Protein 8HNR (pdb70)

Structure (mmCIF, N/CA/C/O backbone):
data_8HNR
#
_entry.id   8HNR
#
_cell.length_a   120.627
_cell.length_b   34.967
_cell.length_c   42.703
_cell.angle_alpha   90.00
_cell.angle_beta   104.74
_cell.angle_gamma   90.00
#
_symmetry.space_group_name_H-M   'C 1 2 1'
#
loop_
_entity.id
_entity.type
_entity.pdbx_description
1 polymer 'Kunitz-type trypsin inhibitor'
2 water water
#
loop_
_atom_site.group_PDB
_atom_site.id
_atom_site.type_symbol
_atom_site.label_atom_id
_atom_site.label_alt_id
_atom_site.label_comp_id
_atom_site.label_asym_id
_atom_site.label_entity_id
_atom_site.label_seq_id
_atom_site.pdbx_PDB_ins_code
_atom_site.Cartn_x
_atom_site.Cartn_y
_atom_site.Cartn_z
_atom_site.occupancy
_atom_site.B_iso_or_equiv
_atom_site.auth_seq_id
_atom_site.auth_comp_id
_atom_site.auth_asym_id
_atom_site.auth_atom_id
_atom_site.pdbx_PDB_model_num
ATOM 1 N N . LYS A 1 1 ? -12.418 6.992 -4.600 1.00 87.23 1 LYS A N 1
ATOM 2 C CA . LYS A 1 1 ? -13.771 7.422 -4.265 1.00 85.36 1 LYS A CA 1
ATOM 3 C C . LYS A 1 1 ? -13.824 7.967 -2.842 1.00 80.59 1 LYS A C 1
ATOM 4 O O . LYS A 1 1 ? -13.100 7.497 -1.964 1.00 77.57 1 LYS A O 1
ATOM 11 N N . GLU A 1 2 ? -14.687 8.956 -2.620 1.00 56.39 2 GLU A N 1
ATOM 12 C CA . GLU A 1 2 ? -14.821 9.586 -1.314 1.00 48.05 2 GLU A CA 1
ATOM 13 C C . GLU A 1 2 ? -15.926 8.918 -0.508 1.00 38.67 2 GLU A C 1
ATOM 14 O O . GLU A 1 2 ? -16.980 8.568 -1.048 1.00 38.79 2 GLU A O 1
ATOM 26 N N . LEU A 1 3 ? -15.672 8.735 0.785 1.00 24.83 3 LEU A N 1
ATOM 27 C CA . LEU A 1 3 ? -16.677 8.255 1.724 1.00 22.28 3 LEU A CA 1
ATOM 28 C C . LEU A 1 3 ? -17.483 9.448 2.224 1.00 21.01 3 LEU A C 1
ATOM 29 O O . LEU A 1 3 ? -16.942 10.325 2.903 1.00 20.32 3 LEU A O 1
ATOM 45 N N . LEU A 1 4 ? -18.773 9.470 1.909 1.00 20.09 4 LEU A N 1
ATOM 46 C CA . LEU A 1 4 ? -19.645 10.570 2.272 1.00 18.91 4 LEU A CA 1
ATOM 47 C C . LEU A 1 4 ? -20.781 10.078 3.157 1.00 18.15 4 LEU A C 1
ATOM 48 O O . LEU A 1 4 ? -21.257 8.948 3.010 1.00 20.33 4 LEU A O 1
ATOM 64 N N . ASP A 1 5 ? -21.226 10.950 4.062 1.00 17.86 5 ASP A N 1
ATOM 65 C CA . ASP A 1 5 ? -22.476 10.734 4.777 1.00 18.31 5 ASP A CA 1
ATOM 66 C C . ASP A 1 5 ? -23.665 11.104 3.883 1.00 19.60 5 ASP A C 1
ATOM 67 O O . ASP A 1 5 ? -23.518 11.525 2.727 1.00 18.68 5 ASP A O 1
ATOM 76 N N . ALA A 1 6 ? -24.869 10.892 4.417 1.00 20.19 6 ALA A N 1
ATOM 77 C CA . ALA A 1 6 ? -26.078 11.052 3.621 1.00 20.63 6 ALA A CA 1
ATOM 78 C C . ALA A 1 6 ? -26.277 12.483 3.174 1.00 20.15 6 ALA A C 1
ATOM 79 O O . ALA A 1 6 ? -26.979 12.724 2.192 1.00 23.16 6 ALA A O 1
ATOM 86 N N . ASP A 1 7 ? -25.654 13.443 3.847 1.00 21.02 7 ASP A N 1
ATOM 87 C CA . ASP A 1 7 ? -25.779 14.824 3.405 1.00 22.24 7 ASP A CA 1
ATOM 88 C C . ASP A 1 7 ? -24.809 15.155 2.279 1.00 21.88 7 ASP A C 1
ATOM 89 O O . ASP A 1 7 ? -25.008 16.151 1.571 1.00 22.82 7 ASP A O 1
ATOM 98 N N . GLY A 1 8 ? -23.769 14.355 2.106 1.00 19.37 8 GLY A N 1
ATOM 99 C CA . GLY A 1 8 ? -22.728 14.653 1.159 1.00 19.37 8 GLY A CA 1
ATOM 100 C C . GLY A 1 8 ? -21.432 15.162 1.754 1.00 18.56 8 GLY A C 1
ATOM 101 O O . GLY A 1 8 ? -20.550 15.565 0.996 1.00 20.90 8 GLY A O 1
ATOM 105 N N . ASP A 1 9 ? -21.280 15.141 3.075 1.00 20.02 9 ASP A N 1
ATOM 106 C CA . ASP A 1 9 ? -20.036 15.546 3.718 1.00 19.50 9 ASP A CA 1
ATOM 107 C C . ASP A 1 9 ? -19.130 14.342 3.926 1.00 19.19 9 ASP A C 1
ATOM 108 O O . ASP A 1 9 ? -19.588 13.245 4.273 1.00 21.48 9 ASP A O 1
ATOM 117 N N . ILE A 1 10 ? -17.833 14.543 3.690 1.00 19.51 10 ILE A N 1
ATOM 118 C CA . ILE A 1 10 ? -16.884 13.452 3.860 1.00 19.55 10 ILE A CA 1
ATOM 119 C C . ILE A 1 10 ? -16.903 12.968 5.309 1.00 20.45 10 ILE A C 1
ATOM 120 O O . ILE A 1 10 ? -17.014 13.764 6.252 1.00 20.46 10 ILE A O 1
ATOM 136 N N . LEU A 1 11 ? -16.800 11.656 5.493 1.00 20.98 11 LEU A N 1
ATOM 137 C CA . LEU A 1 11 ? -16.805 11.089 6.839 1.00 21.42 11 LEU A CA 1
ATOM 138 C C . LEU A 1 11 ? -15.590 11.571 7.625 1.00 22.58 11 LEU A C 1
ATOM 139 O O . LEU A 1 11 ? -14.484 11.644 7.085 1.00 23.26 11 LEU A O 1
ATOM 155 N N . ARG A 1 12 ? -15.805 11.886 8.904 1.00 22.01 12 ARG A N 1
ATOM 156 C CA . ARG A 1 12 ? -14.784 12.432 9.784 1.00 21.16 12 ARG A CA 1
ATOM 157 C C . ARG A 1 12 ? -14.153 11.319 10.619 1.00 21.70 12 ARG A C 1
ATOM 158 O O . ARG A 1 12 ? -14.853 10.450 11.155 1.00 20.66 12 ARG A O 1
ATOM 179 N N . ASN A 1 13 ? -12.826 11.376 10.771 1.00 20.62 13 ASN A N 1
ATOM 180 C CA . ASN A 1 13 ? -12.124 10.516 11.715 1.00 21.43 13 ASN A CA 1
ATOM 181 C C . ASN A 1 13 ? -12.530 10.936 13.119 1.00 19.76 13 ASN A C 1
ATOM 182 O O . ASN A 1 13 ? -12.322 12.087 13.513 1.00 20.98 13 ASN A O 1
ATOM 193 N N . GLY A 1 14 ? -13.168 10.027 13.853 1.00 19.39 14 GLY A N 1
ATOM 194 C CA . GLY A 1 14 ? -13.746 10.364 15.130 1.00 19.61 14 GLY A CA 1
ATOM 195 C C . GLY A 1 14 ? -15.159 10.874 15.067 1.00 20.04 14 GLY A C 1
ATOM 196 O O . GLY A 1 14 ? -15.724 11.230 16.111 1.00 22.05 14 GLY A O 1
ATOM 200 N N . GLY A 1 15 ? -15.761 10.896 13.887 1.00 19.43 15 GLY A N 1
ATOM 201 C CA . GLY A 1 15 ? -17.148 11.278 13.779 1.00 20.43 15 GLY A CA 1
ATOM 202 C C . GLY A 1 15 ? -18.077 10.189 14.278 1.00 19.38 15 GLY A C 1
ATOM 203 O O . GLY A 1 15 ? -17.696 9.032 14.432 1.00 19.84 15 GLY A O 1
ATOM 207 N N . THR A 1 16 ? -19.322 10.577 14.542 1.00 19.05 16 THR A N 1
ATOM 208 C CA . THR A 1 16 ? -20.341 9.669 15.058 1.00 18.66 16 THR A CA 1
ATOM 209 C C . THR A 1 16 ? -21.523 9.667 14.100 1.00 18.35 16 THR A C 1
ATOM 210 O O . THR A 1 16 ? -22.043 10.733 13.720 1.00 18.34 16 THR A O 1
ATOM 221 N N . TYR A 1 17 ? -21.931 8.468 13.696 1.00 17.36 17 TYR A N 1
ATOM 222 C CA . TYR A 1 17 ? -22.943 8.291 12.667 1.00 16.91 17 TYR A CA 1
ATOM 223 C C . TYR A 1 17 ? -23.872 7.148 13.031 1.00 17.20 17 TYR A C 1
ATOM 224 O O . TYR A 1 17 ? -23.463 6.174 13.659 1.00 18.90 17 TYR A O 1
ATOM 242 N N . TYR A 1 18 ? -25.126 7.265 12.608 1.00 16.59 18 TYR A N 1
ATOM 243 C CA . TYR A 1 18 ? -25.990 6.098 12.519 1.00 17.86 18 TYR A CA 1
ATOM 244 C C . TYR A 1 18 ? -25.657 5.344 11.240 1.00 17.11 18 TYR A C 1
ATOM 245 O O . TYR A 1 18 ? -25.467 5.948 10.178 1.00 17.57 18 TYR A O 1
ATOM 263 N N . ILE A 1 19 ? -25.570 4.031 11.347 1.00 15.96 19 ILE A N 1
ATOM 264 C C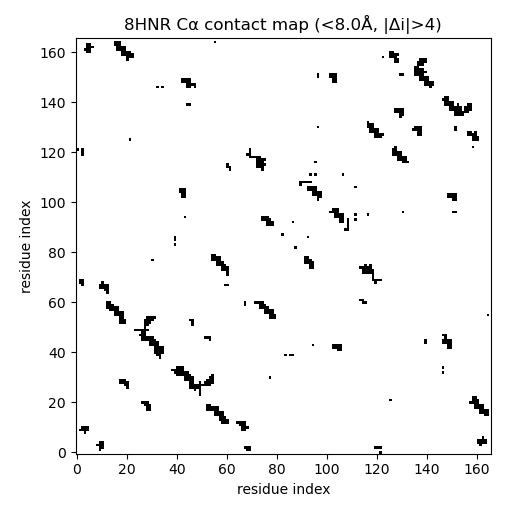A . ILE A 1 19 ? -25.282 3.170 10.206 1.00 15.87 19 ILE A CA 1
ATOM 265 C C . ILE A 1 19 ? -26.619 2.550 9.806 1.00 17.69 19 ILE A C 1
ATOM 266 O O . ILE A 1 19 ? -27.137 1.673 10.496 1.00 16.83 19 ILE A O 1
ATOM 282 N N . VAL A 1 20 ? -27.174 3.033 8.706 1.00 16.73 20 VAL A N 1
ATOM 283 C CA . VAL A 1 20 ? -28.560 2.741 8.324 1.00 18.94 20 VAL A CA 1
ATOM 284 C C . VAL A 1 20 ? -28.554 1.990 6.999 1.00 16.57 20 VAL A C 1
ATOM 285 O O . VAL A 1 20 ? -27.636 2.112 6.176 1.00 17.12 20 VAL A O 1
ATOM 298 N N . PRO A 1 21 ? -29.617 1.204 6.740 1.00 18.52 21 PRO A N 1
ATOM 299 C CA . PRO A 1 21 ? -29.648 0.419 5.498 1.00 17.54 21 PRO A CA 1
ATOM 300 C C . PRO A 1 21 ? -29.919 1.305 4.302 1.00 17.67 21 PRO A C 1
ATOM 301 O O . PRO A 1 21 ? -30.715 2.245 4.376 1.00 20.90 21 PRO A O 1
ATOM 312 N N . ALA A 1 22 ? -29.247 0.992 3.185 1.00 18.12 22 ALA A N 1
ATOM 313 C CA . ALA A 1 22 ? -29.501 1.698 1.933 1.00 19.37 22 ALA A CA 1
ATOM 314 C C . ALA A 1 22 ? -30.777 1.247 1.258 1.00 20.19 22 ALA A C 1
ATOM 315 O O . ALA A 1 22 ? -31.363 2.010 0.468 1.00 22.92 22 ALA A O 1
ATOM 322 N N . PHE A 1 23 ? -31.228 0.039 1.541 1.00 18.22 23 PHE A N 1
ATOM 323 C CA . PHE A 1 23 ? -32.426 -0.516 0.923 1.00 18.38 23 PHE A CA 1
ATOM 324 C C . PHE A 1 23 ? -33.520 -0.688 1.967 1.00 19.68 23 PHE A C 1
ATOM 325 O O . PHE A 1 23 ? -33.268 -0.801 3.170 1.00 20.30 23 PHE A O 1
ATOM 342 N N . ARG A 1 24 ? -34.760 -0.692 1.477 1.00 21.43 24 ARG A N 1
ATOM 343 C CA . ARG A 1 24 ? -35.951 -0.742 2.308 1.00 19.88 24 ARG A CA 1
ATOM 344 C C . ARG A 1 24 ? -36.451 -2.172 2.480 1.00 20.18 24 ARG A C 1
ATOM 345 O O . ARG A 1 24 ? -36.149 -3.068 1.695 1.00 21.56 24 ARG A O 1
ATOM 366 N N . GLY A 1 25 ? -37.214 -2.381 3.552 1.00 21.51 25 GLY A N 1
ATOM 367 C CA . GLY A 1 25 ? -38.035 -3.563 3.678 1.00 21.87 25 GLY A CA 1
ATOM 368 C C . GLY A 1 25 ? -37.481 -4.665 4.546 1.00 23.11 25 GLY A C 1
ATOM 369 O O . GLY A 1 25 ? -38.191 -5.653 4.786 1.00 24.59 25 GLY A O 1
ATOM 373 N N A LYS A 1 26 ? -36.249 -4.526 5.031 0.97 21.39 26 LYS A N 1
ATOM 374 N N B LYS A 1 26 ? -36.237 -4.533 5.013 0.03 23.46 26 LYS A N 1
ATOM 375 C CA A LYS A 1 26 ? -35.575 -5.589 5.762 0.97 21.74 26 LYS A CA 1
ATOM 376 C CA B LYS A 1 26 ? -35.554 -5.587 5.749 0.03 21.55 26 LYS A CA 1
ATOM 377 C C A LYS A 1 26 ? -34.773 -4.996 6.917 0.97 24.67 26 LYS A C 1
ATOM 378 C C B LYS A 1 26 ? -34.751 -4.990 6.908 0.03 23.41 26 LYS A C 1
ATOM 379 O O A LYS A 1 26 ? -33.564 -5.210 7.057 0.97 25.05 26 LYS A O 1
ATOM 380 O O B LYS A 1 26 ? -33.538 -5.148 7.016 0.03 26.22 26 LYS A O 1
ATOM 417 N N A GLY A 1 27 ? -35.443 -4.225 7.758 0.97 23.66 27 GLY A N 1
ATOM 418 N N B GLY A 1 27 ? -35.438 -4.278 7.795 0.03 22.92 27 GLY A N 1
ATOM 419 C CA A GLY A 1 27 ? -34.879 -3.798 9.020 0.97 21.74 27 GLY A CA 1
ATOM 420 C CA B GLY A 1 27 ? -34.857 -3.833 9.042 0.03 24.54 27 GLY A CA 1
ATOM 421 C C A GLY A 1 27 ? -34.338 -2.384 8.980 0.97 20.75 27 GLY A C 1
ATOM 422 C C B GLY A 1 27 ? -34.352 -2.400 8.990 0.03 23.84 27 GLY A C 1
ATOM 423 O O A GLY A 1 27 ? -34.277 -1.725 7.937 0.97 20.43 27 GLY A O 1
ATOM 424 O O B GLY A 1 27 ? -34.329 -1.740 7.949 0.03 24.39 27 GLY A O 1
ATOM 431 N N . GLY A 1 28 ? -33.935 -1.931 10.166 1.00 19.61 28 GLY A N 1
ATOM 432 C CA . GLY A 1 28 ? -33.438 -0.582 10.355 1.00 18.79 28 GLY A CA 1
ATOM 433 C C . GLY A 1 28 ? -31.944 -0.501 10.552 1.00 18.44 28 GLY A C 1
ATOM 434 O O . GLY A 1 28 ? -31.197 -1.312 10.008 1.00 19.68 28 GLY A O 1
ATOM 438 N N . GLY A 1 29 ? -31.486 0.479 11.322 1.00 17.57 29 GLY A N 1
ATOM 439 C CA . GLY A 1 29 ? -30.067 0.678 11.514 1.00 17.97 29 GLY A CA 1
ATOM 440 C C . GLY A 1 29 ? -29.453 -0.287 12.502 1.00 18.46 29 GLY A C 1
ATOM 441 O O . GLY A 1 29 ? -30.122 -1.094 13.142 1.00 20.23 29 GLY A O 1
ATOM 445 N N . LEU A 1 30 ? -28.141 -0.171 12.654 1.00 17.31 30 LEU A N 1
ATOM 446 C CA . LEU A 1 30 ? -27.406 -1.142 13.448 1.00 18.42 30 LEU A CA 1
ATOM 447 C C . LEU A 1 30 ? -27.476 -0.808 14.933 1.00 16.81 30 LEU A C 1
ATOM 448 O O . LEU A 1 30 ? -27.389 0.353 15.333 1.00 18.45 30 LEU A O 1
ATOM 464 N N . THR A 1 31 ? -27.643 -1.845 15.748 1.00 17.65 31 THR A N 1
ATOM 465 C CA . THR A 1 31 ? -27.811 -1.704 17.202 1.00 18.48 31 THR A CA 1
ATOM 466 C C . THR A 1 31 ? -27.275 -2.969 17.871 1.00 18.31 31 THR A C 1
ATOM 467 O O . THR A 1 31 ? -26.494 -3.704 17.266 1.00 17.91 31 THR A O 1
ATOM 478 N N . LEU A 1 32 ? -27.663 -3.200 19.131 1.00 19.71 32 LEU A N 1
ATOM 479 C CA . LEU A 1 32 ? -27.209 -4.340 19.916 1.00 20.09 32 LEU A CA 1
ATOM 480 C C . LEU A 1 32 ? -28.394 -5.175 20.379 1.00 23.61 32 LEU A C 1
ATOM 481 O O . LEU A 1 32 ? -29.460 -4.635 20.684 1.00 25.00 32 LEU A O 1
ATOM 497 N N . ALA A 1 33 ? -28.178 -6.485 20.493 1.00 21.79 33 ALA A N 1
ATOM 498 C CA . ALA A 1 33 ? -29.179 -7.388 21.028 1.00 22.61 33 ALA A CA 1
ATOM 499 C C . ALA A 1 33 ? -28.512 -8.483 21.840 1.00 24.88 33 ALA A C 1
ATOM 500 O O . ALA A 1 33 ? -27.367 -8.853 21.574 1.00 24.03 33 ALA A O 1
ATOM 507 N N . LYS A 1 34 ? -29.247 -9.017 22.816 1.00 26.16 34 LYS A N 1
ATOM 508 C CA . LYS A 1 34 ? -28.797 -10.193 23.550 1.00 29.38 34 LYS A CA 1
ATOM 509 C C . LYS A 1 34 ? -29.303 -11.435 22.826 1.00 30.37 34 LYS A C 1
ATOM 510 O O . LYS A 1 34 ? -30.483 -11.506 22.452 1.00 31.26 34 LYS A O 1
ATOM 529 N N . ILE A 1 35 ? -28.403 -12.397 22.617 1.00 34.23 35 ILE A N 1
ATOM 530 C CA . ILE A 1 35 ? -28.657 -13.575 21.797 1.00 37.49 35 ILE A CA 1
ATOM 531 C C . ILE A 1 35 ? -28.443 -14.826 22.633 1.00 40.68 35 ILE A C 1
ATOM 532 O O . ILE A 1 35 ? -27.566 -14.877 23.503 1.00 39.30 35 ILE A O 1
ATOM 548 N N . GLY A 1 36 ? -29.241 -15.852 22.336 1.00 45.53 36 GLY A N 1
ATOM 549 C CA . GLY A 1 36 ? -29.078 -17.139 22.990 1.00 40.51 36 GLY A CA 1
ATOM 550 C C . GLY A 1 36 ? -29.247 -17.028 24.488 1.00 42.91 36 GLY A C 1
ATOM 551 O O . GLY A 1 36 ? -30.257 -16.523 24.991 1.00 45.61 36 GLY A O 1
ATOM 555 N N . ASP A 1 37 ? -28.244 -17.514 25.218 1.00 45.33 37 ASP A N 1
ATOM 556 C CA . ASP A 1 37 ? -28.240 -17.487 26.669 1.00 44.61 37 ASP A CA 1
ATOM 557 C C . ASP A 1 37 ? -27.542 -16.258 27.235 1.00 47.35 37 ASP A C 1
ATOM 558 O O . ASP A 1 37 ? -27.382 -16.165 28.457 1.00 45.08 37 ASP A O 1
ATOM 567 N N . GLU A 1 38 ? -27.115 -15.324 26.384 1.00 47.54 38 GLU A N 1
ATOM 568 C CA . GLU A 1 38 ? -26.379 -14.163 26.865 1.00 45.48 38 GLU A CA 1
ATOM 569 C C . GLU A 1 38 ? -27.331 -13.195 27.554 1.00 40.12 38 GLU A C 1
ATOM 570 O O . GLU A 1 38 ? -28.386 -12.849 27.013 1.00 40.31 38 GLU A O 1
ATOM 582 N N . SER A 1 39 ? -26.948 -12.752 28.746 1.00 40.01 39 SER A N 1
ATOM 583 C CA . SER A 1 39 ? -27.746 -11.808 29.513 1.00 45.26 39 SER A CA 1
ATOM 584 C C . SER A 1 39 ? -27.460 -10.364 29.141 1.00 43.24 39 SER A C 1
ATOM 585 O O . SER A 1 39 ? -28.253 -9.479 29.486 1.00 43.85 39 SER A O 1
ATOM 593 N N . CYS A 1 40 ? -26.351 -10.108 28.436 1.00 35.64 40 CYS A N 1
ATOM 594 C CA . CYS A 1 40 ? -25.944 -8.784 28.020 1.00 34.48 40 CYS A CA 1
ATOM 595 C C . CYS A 1 40 ? -26.039 -8.656 26.503 1.00 31.40 40 CYS A C 1
ATOM 596 O O . CYS A 1 40 ? -25.707 -9.602 25.781 1.00 33.09 40 CYS A O 1
ATOM 603 N N . PRO A 1 41 ? -26.502 -7.515 25.984 1.00 30.46 41 PRO A N 1
ATOM 604 C CA . PRO A 1 41 ? -26.636 -7.375 24.525 1.00 29.38 41 PRO A CA 1
ATOM 605 C C . PRO A 1 41 ? -25.306 -7.129 23.825 1.00 26.45 41 PRO A C 1
ATOM 606 O O . PRO A 1 41 ? -24.928 -5.983 23.572 1.00 29.14 41 PRO A O 1
ATOM 617 N N . LEU A 1 42 ? -24.597 -8.210 23.497 1.00 25.38 42 LEU A N 1
ATOM 618 C CA . LEU A 1 42 ? -23.243 -8.124 22.969 1.00 25.19 42 LEU A CA 1
ATOM 619 C C . LEU A 1 42 ? -23.153 -8.331 21.463 1.00 23.28 42 LEU A C 1
ATOM 620 O O . LEU A 1 42 ? -22.069 -8.166 20.898 1.00 24.83 42 LEU A O 1
ATOM 636 N N . ASN A 1 43 ? -24.256 -8.687 20.803 1.00 20.23 43 ASN A N 1
ATOM 637 C CA . ASN A 1 43 ? -24.247 -8.898 19.364 1.00 19.14 43 ASN A CA 1
ATOM 638 C C . ASN A 1 43 ? -24.682 -7.644 18.622 1.00 18.85 43 ASN A C 1
ATOM 639 O O . ASN A 1 43 ? -25.705 -7.041 18.961 1.00 20.65 43 ASN A O 1
ATOM 650 N N . VAL A 1 44 ? -23.941 -7.291 17.579 1.00 17.48 44 VAL A N 1
ATOM 651 C CA . VAL A 1 44 ? -24.372 -6.239 16.670 1.00 17.11 44 VAL A CA 1
ATOM 652 C C . VAL A 1 44 ? -25.420 -6.825 15.740 1.00 18.13 44 VAL A C 1
ATOM 653 O O . VAL A 1 44 ? -25.223 -7.897 15.146 1.00 18.23 44 VAL A O 1
ATOM 666 N N . VAL A 1 45 ? -26.557 -6.139 15.635 1.00 16.99 45 VAL A N 1
ATOM 667 C CA . VAL A 1 45 ? -27.677 -6.607 14.833 1.00 16.37 45 VAL A CA 1
ATOM 668 C C . VAL A 1 45 ? -28.270 -5.425 14.083 1.00 17.90 45 VAL A C 1
ATOM 669 O O . VAL A 1 45 ? -28.036 -4.262 14.415 1.00 18.72 45 VAL A O 1
ATOM 682 N N . GLN A 1 46 ? -29.081 -5.738 13.090 1.00 19.35 46 GLN A N 1
ATOM 683 C CA . GLN A 1 46 ? -29.893 -4.723 12.448 1.00 21.16 46 GLN A CA 1
ATOM 684 C C . GLN A 1 46 ? -31.202 -4.648 13.221 1.00 21.58 46 GLN A C 1
ATOM 685 O O . GLN A 1 46 ? -31.790 -5.681 13.567 1.00 23.15 46 GLN A O 1
A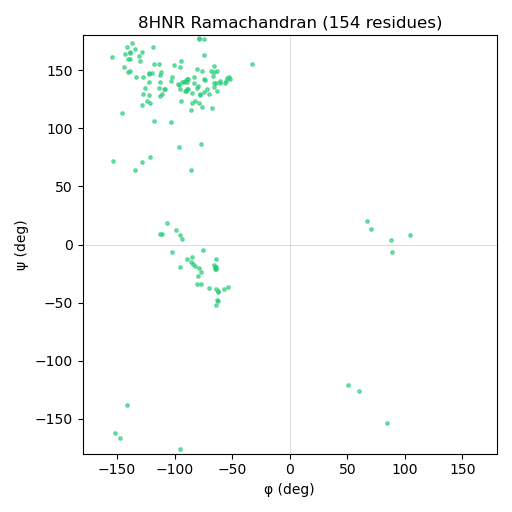TOM 699 N N . ALA A 1 47 ? -31.635 -3.432 13.529 1.00 21.34 47 ALA A N 1
ATOM 700 C CA . ALA A 1 47 ? -32.923 -3.250 14.190 1.00 24.64 47 ALA A CA 1
ATOM 701 C C . ALA A 1 47 ? -34.034 -3.904 13.383 1.00 24.78 47 ALA A C 1
ATOM 702 O O . ALA A 1 47 ? -34.045 -3.833 12.155 1.00 24.23 47 ALA A O 1
ATOM 709 N N . GLU A 1 48 ? -34.986 -4.534 14.087 1.00 29.65 48 GLU A N 1
ATOM 710 C CA . GLU A 1 48 ? -36.092 -5.200 13.407 1.00 33.69 48 GLU A CA 1
ATOM 711 C C . GLU A 1 48 ? -36.968 -4.204 12.652 1.00 30.11 48 GLU A C 1
ATOM 712 O O . GLU A 1 48 ? -37.487 -4.515 11.569 1.00 30.73 48 GLU A O 1
ATOM 724 N N . SER A 1 49 ? -37.187 -3.024 13.229 1.00 28.73 49 SER A N 1
ATOM 725 C CA . SER A 1 49 ? -38.078 -2.040 12.637 1.00 26.83 49 SER A CA 1
ATOM 726 C C . SER A 1 49 ? -37.294 -1.112 11.724 1.00 25.50 49 SER A C 1
ATOM 727 O O . SER A 1 49 ? -36.259 -0.563 12.118 1.00 25.90 49 SER A O 1
ATOM 735 N N . GLU A 1 50 ? -37.819 -0.910 10.522 1.00 27.88 50 GLU A N 1
ATOM 736 C CA . GLU A 1 50 ? -37.216 0.009 9.581 1.00 28.78 50 GLU A CA 1
ATOM 737 C C . GLU A 1 50 ? -37.280 1.446 10.053 1.00 26.50 50 GLU A C 1
ATOM 738 O O . GLU A 1 50 ? -36.565 2.289 9.506 1.00 28.85 50 GLU A O 1
ATOM 750 N N . THR A 1 51 ? -38.148 1.748 11.021 1.00 29.24 51 THR A N 1
ATOM 751 C CA . THR A 1 51 ? -38.294 3.100 11.539 1.00 27.62 51 THR A CA 1
ATOM 752 C C . THR A 1 51 ? -37.158 3.511 12.460 1.00 29.12 51 THR A C 1
ATOM 753 O O . THR A 1 51 ? -37.129 4.668 12.890 1.00 31.93 51 THR A O 1
ATOM 764 N N . LYS A 1 52 ? -36.229 2.616 12.781 1.00 25.04 52 LYS A N 1
ATOM 765 C CA . LYS A 1 52 ? -35.226 2.874 13.807 1.00 25.71 52 LYS A CA 1
ATOM 766 C C . LYS A 1 52 ? -33.860 3.049 13.167 1.00 22.71 52 LYS A C 1
ATOM 767 O O . LYS A 1 52 ? -33.466 2.254 12.313 1.00 23.44 52 LYS A O 1
ATOM 786 N N . ARG A 1 53 ? -33.134 4.087 13.590 1.00 22.76 53 ARG A N 1
ATOM 787 C CA . ARG A 1 53 ? -31.803 4.348 13.059 1.00 23.82 53 ARG A CA 1
ATOM 788 C C . ARG A 1 53 ? -30.728 3.555 13.775 1.00 21.14 53 ARG A C 1
ATOM 789 O O . ARG A 1 53 ? -29.593 3.508 13.290 1.00 22.54 53 ARG A O 1
ATOM 810 N N . GLY A 1 54 ? -31.060 2.923 14.895 1.00 21.04 54 GLY A N 1
ATOM 811 C CA . GLY A 1 54 ? -30.068 2.193 15.655 1.00 20.46 54 GLY A CA 1
ATOM 812 C C . GLY A 1 54 ? -29.297 3.096 16.603 1.00 21.36 54 GLY A C 1
ATOM 813 O O . GLY A 1 54 ? -29.773 4.146 17.041 1.00 22.52 54 GLY A O 1
ATOM 817 N N . LEU A 1 55 ? -28.078 2.671 16.910 1.00 18.93 55 LEU A N 1
ATOM 818 C CA . LEU A 1 55 ? -27.236 3.372 17.872 1.00 17.93 55 LEU A CA 1
ATOM 819 C C . LEU A 1 55 ? -26.182 4.200 17.162 1.00 16.88 55 LEU A C 1
ATOM 820 O O . LEU A 1 55 ? -25.635 3.774 16.138 1.00 18.99 55 LEU A O 1
ATOM 836 N N . PRO A 1 56 ? -25.853 5.364 17.717 1.00 18.38 56 PRO A N 1
ATOM 837 C CA . PRO A 1 56 ? -24.748 6.143 17.159 1.00 20.81 56 PRO A CA 1
ATOM 838 C C . PRO A 1 56 ? -23.465 5.326 17.237 1.00 17.98 56 PRO A C 1
ATOM 839 O O . PRO A 1 56 ? -23.206 4.655 18.237 1.00 18.64 56 PRO A O 1
ATOM 850 N N . ALA A 1 57 ? -22.668 5.390 16.172 1.00 16.78 57 ALA A N 1
ATOM 851 C CA . ALA A 1 57 ? -21.396 4.687 16.079 1.00 18.15 57 ALA A CA 1
ATOM 852 C C . ALA A 1 57 ? -20.277 5.680 15.817 1.00 17.43 57 ALA A C 1
ATOM 853 O O . ALA A 1 57 ? -20.315 6.423 14.834 1.00 18.46 57 ALA A O 1
ATOM 860 N N A MET A 1 58 ? -19.292 5.717 16.718 0.44 18.71 58 MET A N 1
ATOM 861 N N C MET A 1 58 ? -19.270 5.665 16.682 0.56 18.57 58 MET A N 1
ATOM 862 C CA A MET A 1 58 ? -18.086 6.507 16.511 0.44 18.94 58 MET A CA 1
ATOM 863 C CA C MET A 1 58 ? -18.086 6.493 16.525 0.56 20.17 58 MET A CA 1
ATOM 864 C C A MET A 1 58 ? -17.086 5.660 15.736 0.44 17.24 58 MET A C 1
ATOM 865 C C C MET A 1 58 ? -17.025 5.685 15.790 0.56 22.47 58 MET A C 1
ATOM 866 O O A MET A 1 58 ? -16.876 4.485 16.056 0.44 19.30 58 MET A O 1
ATOM 867 O O C MET A 1 58 ? -16.699 4.565 16.193 0.56 20.20 58 MET A O 1
ATOM 894 N N . ILE A 1 59 ? -16.499 6.249 14.703 1.00 17.47 59 ILE A N 1
ATOM 895 C CA . ILE A 1 59 ? -15.621 5.544 13.775 1.00 18.62 59 ILE A CA 1
ATOM 896 C C . ILE A 1 59 ? -14.300 6.288 13.725 1.00 19.57 59 ILE A C 1
ATOM 897 O O . ILE A 1 59 ? -14.287 7.499 13.487 1.00 18.48 59 ILE A O 1
ATOM 913 N N . TRP A 1 60 ? -13.189 5.577 13.958 1.00 18.39 60 TRP A N 1
ATOM 914 C CA . TRP A 1 60 ? -11.905 6.261 14.031 1.00 18.86 60 TRP A CA 1
ATOM 915 C C . TRP A 1 60 ? -10.750 5.340 13.668 1.00 16.78 60 TRP A C 1
ATOM 916 O O . TRP A 1 60 ? -10.870 4.107 13.654 1.00 18.79 60 TRP A O 1
ATOM 937 N N . THR A 1 61 ? -9.628 5.978 13.345 1.00 19.13 61 THR A N 1
ATOM 938 C CA . THR A 1 61 ? -8.370 5.339 12.969 1.00 20.64 61 THR A CA 1
ATOM 939 C C . THR A 1 61 ? -7.238 6.102 13.641 1.00 20.90 61 THR A C 1
ATOM 940 O O . THR A 1 61 ? -7.375 7.296 13.921 1.00 20.75 61 THR A O 1
ATOM 951 N N . PRO A 1 62 ? -6.136 5.430 13.980 1.00 24.26 62 PRO A N 1
ATOM 952 C CA . PRO A 1 62 ? -5.093 6.102 14.785 1.00 23.96 62 PRO A CA 1
ATOM 953 C C . PRO A 1 62 ? -4.454 7.302 14.100 1.00 28.11 62 PRO A C 1
ATOM 954 O O . PRO A 1 62 ? -4.145 8.297 14.778 1.00 29.01 62 PRO A O 1
ATOM 965 N N . PRO A 1 63 ? -4.163 7.251 12.798 1.00 28.84 63 PRO A N 1
ATOM 966 C CA . PRO A 1 63 ? -3.499 8.406 12.168 1.00 29.22 63 PRO A CA 1
ATOM 967 C C . PRO A 1 63 ? -4.247 9.707 12.447 1.00 29.76 63 PRO A C 1
ATOM 968 O O . PRO A 1 63 ? -5.481 9.743 12.490 1.00 29.09 63 PRO A O 1
ATOM 979 N N . ARG A 1 64 ? -3.494 10.785 12.645 1.00 32.23 64 ARG A N 1
ATOM 980 C CA . ARG A 1 64 ? -4.089 12.088 12.950 1.00 33.71 64 ARG A CA 1
ATOM 981 C C . ARG A 1 64 ? -4.454 12.803 11.650 1.00 37.61 64 ARG A C 1
ATOM 982 O O . ARG A 1 64 ? -3.900 13.831 11.273 1.00 36.59 64 ARG A O 1
ATOM 1003 N N . ILE A 1 65 ? -5.384 12.179 10.949 1.00 29.19 65 ILE A N 1
ATOM 1004 C CA . ILE A 1 65 ? -5.999 12.720 9.745 1.00 29.73 65 ILE A CA 1
ATOM 1005 C C . ILE A 1 65 ? -7.459 13.017 10.058 1.00 27.26 65 ILE A C 1
ATOM 1006 O O . ILE A 1 65 ? -8.104 12.312 10.840 1.00 28.92 65 ILE A O 1
ATOM 1022 N N . ALA A 1 66 ? -7.981 14.078 9.440 1.00 27.24 66 ALA A N 1
ATOM 1023 C CA . ALA A 1 66 ? -9.295 14.594 9.811 1.00 27.16 66 ALA A CA 1
ATOM 1024 C C . ALA A 1 66 ? -10.447 13.805 9.202 1.00 27.47 66 ALA A C 1
ATOM 1025 O O . ALA A 1 66 ? -11.546 13.801 9.769 1.00 24.20 66 ALA A O 1
ATOM 1032 N N . ILE A 1 67 ? -10.229 13.163 8.055 1.00 25.41 67 ILE A N 1
ATOM 1033 C CA . ILE A 1 67 ? -11.283 12.467 7.335 1.00 27.23 67 ILE A CA 1
ATOM 1034 C C . ILE A 1 67 ? -10.930 10.990 7.247 1.00 30.43 67 ILE A C 1
ATOM 1035 O O . ILE A 1 67 ? -9.820 10.576 7.576 1.00 32.36 67 ILE A O 1
ATOM 1051 N N . LEU A 1 68 ? -11.899 10.199 6.798 1.00 23.62 68 LEU A N 1
ATOM 1052 C CA . LEU A 1 68 ? -11.727 8.775 6.582 1.00 23.50 68 LEU A CA 1
ATOM 1053 C C . LEU A 1 68 ? -11.791 8.440 5.098 1.00 25.33 68 LEU A C 1
ATOM 1054 O O . LEU A 1 68 ? -12.511 9.083 4.329 1.00 24.96 68 LEU A O 1
ATOM 1070 N N . THR A 1 69 ? -11.058 7.406 4.705 1.00 25.02 69 THR A N 1
ATOM 1071 C CA . THR A 1 69 ? -11.053 6.890 3.345 1.00 25.15 69 THR A CA 1
ATOM 1072 C C . THR A 1 69 ? -11.149 5.377 3.387 1.00 25.30 69 THR A C 1
ATOM 1073 O O . THR A 1 69 ? -10.980 4.760 4.444 1.00 22.92 69 THR A O 1
ATOM 1084 N N . PRO A 1 70 ? -11.400 4.738 2.237 1.00 26.10 70 PRO A N 1
ATOM 1085 C CA . PRO A 1 70 ? -11.471 3.271 2.208 1.00 26.37 70 PRO A CA 1
ATOM 1086 C C . PRO A 1 70 ? -10.170 2.574 2.553 1.00 27.13 70 PRO A C 1
ATOM 1087 O O . PRO A 1 70 ? -10.197 1.360 2.790 1.00 31.96 70 PRO A O 1
ATOM 1098 N N . ALA A 1 71 ? -9.043 3.295 2.606 1.00 27.00 71 ALA A N 1
ATOM 1099 C CA . ALA A 1 71 ? -7.756 2.671 2.885 1.00 28.46 71 ALA A CA 1
ATOM 1100 C C . ALA A 1 71 ? -7.491 2.483 4.373 1.00 28.62 71 ALA A C 1
ATOM 1101 O O . ALA A 1 71 ? -6.588 1.712 4.736 1.00 29.84 71 ALA A O 1
ATOM 1108 N N . PHE A 1 72 ? -8.230 3.171 5.235 1.00 24.76 72 PHE A N 1
ATOM 1109 C CA . PHE A 1 72 ? -7.922 3.183 6.657 1.00 24.22 72 PHE A CA 1
ATOM 1110 C C . PHE A 1 72 ? -8.619 2.042 7.385 1.00 21.93 72 PHE A C 1
ATOM 1111 O O . PHE A 1 72 ? -9.790 1.744 7.126 1.00 20.80 72 PHE A O 1
ATOM 1128 N N . TYR A 1 73 ? -7.891 1.435 8.323 1.00 21.52 73 TYR A N 1
ATOM 1129 C CA . TYR A 1 73 ? -8.449 0.466 9.246 1.00 19.59 73 TYR A CA 1
ATOM 1130 C C . TYR A 1 73 ? -9.158 1.191 10.371 1.00 19.43 73 TYR A C 1
ATOM 1131 O O . TYR A 1 73 ? -8.630 2.170 10.915 1.00 20.70 73 TYR A O 1
ATOM 1149 N N . LEU A 1 74 ? -10.353 0.725 10.708 1.00 18.48 74 LEU A N 1
ATOM 1150 C CA . LEU A 1 74 ? -11.246 1.453 11.584 1.00 17.48 74 LEU A CA 1
ATOM 1151 C C . LEU A 1 74 ? -11.614 0.642 12.812 1.00 17.24 74 LEU A C 1
ATOM 1152 O O . LEU A 1 74 ? -11.864 -0.569 12.728 1.00 17.61 74 LEU A O 1
ATOM 1168 N N . ASN A 1 75 ? -11.668 1.342 13.942 1.00 17.11 75 ASN A N 1
ATOM 1169 C CA . ASN A 1 75 ? -12.457 0.922 15.086 1.00 16.83 75 ASN A CA 1
ATOM 1170 C C . ASN A 1 75 ? -13.848 1.543 14.976 1.00 17.79 75 ASN A C 1
ATOM 1171 O O . ASN A 1 75 ? -14.006 2.696 14.553 1.00 17.50 75 ASN A O 1
ATOM 1182 N N . ILE A 1 76 ? -14.857 0.757 15.342 1.00 17.28 76 ILE A N 1
ATOM 1183 C CA . ILE A 1 76 ? -16.247 1.190 15.347 1.00 16.73 76 ILE A CA 1
ATOM 1184 C C . ILE A 1 76 ? -16.779 0.959 16.752 1.00 17.78 76 ILE A C 1
ATOM 1185 O O . ILE A 1 76 ? -16.676 -0.151 17.282 1.00 17.95 76 ILE A O 1
ATOM 1201 N N . GLU A 1 77 ? -17.284 2.028 17.382 1.00 17.97 77 GLU A N 1
ATOM 1202 C CA . GLU A 1 77 ? -17.672 2.001 18.790 1.00 17.23 77 GLU A CA 1
ATOM 1203 C C . GLU A 1 77 ? -19.087 2.534 18.930 1.00 19.92 77 GLU A C 1
ATOM 1204 O O . GLU A 1 77 ? -19.346 3.691 18.591 1.00 19.70 77 GLU A O 1
ATOM 1216 N N . PHE A 1 78 ? -19.996 1.716 19.456 1.00 17.90 78 PHE A N 1
ATOM 1217 C CA . PHE A 1 78 ? -21.349 2.209 19.690 1.00 18.43 78 PHE A CA 1
ATOM 1218 C C . PHE A 1 78 ? -21.374 3.132 20.906 1.00 19.39 78 PHE A C 1
ATOM 1219 O O . PHE A 1 78 ? -20.678 2.892 21.911 1.00 19.54 78 PHE A O 1
ATOM 1236 N N . GLN A 1 79 ? -22.186 4.183 20.824 1.00 21.19 79 GLN A N 1
ATOM 1237 C CA . GLN A 1 79 ? -22.288 5.194 21.877 1.00 21.89 79 GLN A CA 1
ATOM 1238 C C . GLN A 1 79 ? -23.754 5.382 22.242 1.00 26.66 79 GLN A C 1
ATOM 1239 O O . GLN A 1 79 ? -24.361 6.418 21.943 1.00 27.12 79 GLN A O 1
ATOM 1253 N N . PRO A 1 80 ? -24.352 4.392 22.904 1.00 25.57 80 PRO A N 1
ATOM 1254 C CA . PRO A 1 80 ? -25.737 4.548 23.360 1.00 28.69 80 PRO A CA 1
ATOM 1255 C C . PRO A 1 80 ? -25.857 5.614 24.431 1.00 33.33 80 PRO A C 1
ATOM 1256 O O . PRO A 1 80 ? -24.971 5.801 25.266 1.00 31.87 80 PRO A O 1
ATOM 1267 N N . ARG A 1 81 ? -26.984 6.321 24.400 1.00 35.82 81 ARG A N 1
ATOM 1268 C CA . ARG A 1 81 ? -27.280 7.257 25.475 1.00 39.75 81 ARG A CA 1
ATOM 1269 C C . ARG A 1 81 ? -27.411 6.528 26.807 1.00 45.89 81 ARG A C 1
ATOM 1270 O O . ARG A 1 81 ? -26.815 6.933 27.811 1.00 45.25 81 ARG A O 1
ATOM 1291 N N . ASP A 1 82 ? -28.189 5.442 26.837 1.00 50.93 82 ASP A N 1
ATOM 1292 C CA . ASP A 1 82 ? -28.499 4.711 28.066 1.00 47.06 82 ASP A CA 1
ATOM 1293 C C . ASP A 1 82 ? -28.037 3.267 27.919 1.00 58.04 82 ASP A C 1
ATOM 1294 O O . ASP A 1 82 ? -28.858 2.355 27.733 1.00 56.69 82 ASP A O 1
ATOM 1303 N N . PRO A 1 83 ? -26.734 3.015 28.009 1.00 53.29 83 PRO A N 1
ATOM 1304 C CA . PRO A 1 83 ? -26.255 1.643 27.883 1.00 55.02 83 PRO A CA 1
ATOM 1305 C C . PRO A 1 83 ? -26.797 0.788 29.007 1.00 55.51 83 PRO A C 1
ATOM 1306 O O . PRO A 1 83 ? -27.033 1.277 30.129 1.00 50.49 83 PRO A O 1
ATOM 1317 N N . PRO A 1 84 ? -27.016 -0.499 28.757 1.00 57.62 84 PRO A N 1
ATOM 1318 C CA . PRO A 1 84 ? -27.444 -1.384 29.844 1.00 61.07 84 PRO A CA 1
ATOM 1319 C C . PRO A 1 84 ? -26.343 -1.514 30.882 1.00 57.31 84 PRO A C 1
ATOM 1320 O O . PRO A 1 84 ? -25.153 -1.366 30.584 1.00 53.58 84 PRO A O 1
ATOM 1331 N N . ALA A 1 85 ? -26.760 -1.800 32.118 1.00 53.69 85 ALA A N 1
ATOM 1332 C CA . ALA A 1 85 ? -25.818 -1.838 33.232 1.00 52.40 85 ALA A CA 1
ATOM 1333 C C . ALA A 1 85 ? -24.646 -2.769 32.948 1.00 60.11 85 ALA A C 1
ATOM 1334 O O . ALA A 1 85 ? -23.509 -2.482 33.339 1.00 52.16 85 ALA A O 1
ATOM 1341 N N . CYS A 1 86 ? -24.898 -3.889 32.263 1.00 48.90 86 CYS A N 1
ATOM 1342 C CA . CYS A 1 86 ? -23.820 -4.836 31.999 1.00 52.82 86 CYS A CA 1
ATOM 1343 C C . CYS A 1 86 ? -22.736 -4.238 31.113 1.00 46.74 86 CYS A C 1
ATOM 1344 O O . CYS A 1 86 ? -21.615 -4.758 31.092 1.00 55.02 86 CYS A O 1
ATOM 1351 N N . LEU A 1 87 ? -23.046 -3.160 30.385 1.00 42.31 87 LEU A N 1
ATOM 1352 C CA . LEU A 1 87 ? -22.090 -2.501 29.506 1.00 50.30 87 LEU A CA 1
ATOM 1353 C C . LEU A 1 87 ? -21.671 -1.119 29.998 1.00 68.80 87 LEU A C 1
ATOM 1354 O O . LEU A 1 87 ? -21.012 -0.384 29.254 1.00 54.53 87 LEU A O 1
ATOM 1370 N N . GLN A 1 88 ? -22.039 -0.736 31.223 1.00 67.05 88 GLN A N 1
ATOM 1371 C CA . GLN A 1 88 ? -21.779 0.630 31.665 1.00 64.43 88 GLN A CA 1
ATOM 1372 C C . GLN A 1 88 ? -20.334 0.858 32.091 1.00 72.81 88 GLN A C 1
ATOM 1373 O O . GLN A 1 88 ? -19.887 2.010 32.111 1.00 76.57 88 GLN A O 1
ATOM 1387 N N . LYS A 1 89 ? -19.590 -0.200 32.415 1.00 70.05 89 LYS A N 1
ATOM 1388 C CA . LYS A 1 89 ? -18.202 -0.073 32.837 1.00 71.03 89 LYS A CA 1
ATOM 1389 C C . LYS A 1 89 ? -17.209 -0.346 31.714 1.00 78.47 89 LYS A C 1
ATOM 1390 O O . LYS A 1 89 ? -16.010 -0.483 31.982 1.00 68.10 89 LYS A O 1
ATOM 1409 N N . TYR A 1 90 ? -17.673 -0.416 30.462 1.00 60.47 90 TYR A N 1
ATOM 1410 C CA . TYR A 1 90 ? -16.782 -0.743 29.355 1.00 69.24 90 TYR A CA 1
ATOM 1411 C C . TYR A 1 90 ? -15.919 0.437 28.931 1.00 64.27 90 TYR A C 1
ATOM 1412 O O . TYR A 1 90 ? -14.776 0.242 28.495 1.00 51.21 90 TYR A O 1
ATOM 1430 N N . GLY A 1 91 ? -16.440 1.650 29.026 1.00 42.19 91 GLY A N 1
ATOM 1431 C CA . GLY A 1 91 ? -15.734 2.807 28.476 1.00 44.96 91 GLY A CA 1
ATOM 1432 C C . GLY A 1 91 ? -15.863 2.931 26.966 1.00 45.86 91 GLY A C 1
ATOM 1433 O O . GLY A 1 91 ? -16.159 4.014 26.454 1.00 39.65 91 GLY A O 1
ATOM 1437 N N A ARG A 1 92 ? -15.636 1.841 26.230 0.97 37.18 92 ARG A N 1
ATOM 1438 N N B ARG A 1 92 ? -15.663 1.828 26.250 0.03 38.16 92 ARG A N 1
ATOM 1439 C CA A ARG A 1 92 ? -15.794 1.843 24.784 0.97 30.12 92 ARG A CA 1
ATOM 1440 C CA B ARG A 1 92 ? -15.741 1.792 24.799 0.03 34.89 92 ARG A CA 1
ATOM 1441 C C A ARG A 1 92 ? -16.462 0.530 24.411 0.97 32.03 92 ARG A C 1
ATOM 1442 C C B ARG A 1 92 ? -16.446 0.504 24.408 0.03 36.87 92 ARG A C 1
ATOM 1443 O O A ARG A 1 92 ? -16.059 -0.536 24.895 0.97 30.68 92 ARG A O 1
ATOM 1444 O O B ARG A 1 92 ? -16.060 -0.576 24.866 0.03 52.85 92 ARG A O 1
ATOM 1485 N N . LEU A 1 93 ? -17.478 0.616 23.571 1.00 25.20 93 LEU A N 1
ATOM 1486 C CA . LEU A 1 93 ? -18.199 -0.549 23.077 1.00 21.00 93 LEU A CA 1
ATOM 1487 C C . LEU A 1 93 ? -17.760 -0.820 21.639 1.00 20.31 93 LEU A C 1
ATOM 1488 O O . LEU A 1 93 ? -18.457 -0.538 20.671 1.00 20.40 93 LEU A O 1
ATOM 1504 N N . SER A 1 94 ? -16.555 -1.356 21.507 1.00 20.15 94 SER A N 1
ATOM 1505 C CA . SER A 1 94 ? -15.928 -1.515 20.210 1.00 19.56 94 SER A CA 1
ATOM 1506 C C . SER A 1 94 ? -16.305 -2.851 19.592 1.00 18.44 94 SER A C 1
ATOM 1507 O O . SER A 1 94 ? -16.431 -3.870 20.283 1.00 18.92 94 SER A O 1
ATOM 1515 N N . TRP A 1 95 ? -16.492 -2.830 18.279 1.00 16.82 95 TRP A N 1
ATOM 1516 C CA . TRP A 1 95 ? -16.832 -4.045 17.569 1.00 16.90 95 TRP A CA 1
ATOM 1517 C C . TRP A 1 95 ? -15.609 -4.935 17.399 1.00 18.68 95 TRP A C 1
ATOM 1518 O O . TRP A 1 95 ? -14.477 -4.461 17.245 1.00 18.03 95 TRP A O 1
ATOM 1539 N N . LYS A 1 96 ? -15.865 -6.241 17.379 1.00 17.84 96 LYS A N 1
ATOM 1540 C CA . LYS A 1 96 ? -14.905 -7.253 16.965 1.00 18.77 96 LYS A CA 1
ATOM 1541 C C . LYS A 1 96 ? -15.672 -8.315 16.184 1.00 19.31 96 LYS A C 1
ATOM 1542 O O . LYS A 1 96 ? -16.906 -8.308 16.138 1.00 20.16 96 LYS A O 1
ATOM 1561 N N . VAL A 1 97 ? -14.946 -9.223 15.546 1.00 19.59 97 VAL A N 1
ATOM 1562 C CA . VAL A 1 97 ? -15.530 -10.415 14.936 1.00 19.73 97 VAL A CA 1
ATOM 1563 C C . VAL A 1 97 ? -15.042 -11.627 15.718 1.00 22.24 97 VAL A C 1
ATOM 1564 O O . VAL A 1 97 ? -13.838 -11.791 15.953 1.00 22.93 97 VAL A O 1
ATOM 1577 N N . GLU A 1 98 ? -15.972 -12.457 16.152 1.00 24.84 98 GLU A N 1
ATOM 1578 C CA . GLU A 1 98 ? -15.628 -13.712 16.805 1.00 24.60 98 GLU A CA 1
ATOM 1579 C C . GLU A 1 98 ? -15.239 -14.713 15.725 1.00 25.38 98 GLU A C 1
ATOM 1580 O O . GLU A 1 98 ? -16.048 -15.022 14.848 1.00 27.07 98 GLU A O 1
ATOM 1592 N N . GLY A 1 99 ? -14.015 -15.244 15.799 1.00 29.88 99 GLY A N 1
ATOM 1593 C CA . GLY A 1 99 ? -13.464 -15.969 14.660 1.00 33.04 99 GLY A CA 1
ATOM 1594 C C . GLY A 1 99 ? -14.247 -17.214 14.269 1.00 31.29 99 GLY A C 1
ATOM 1595 O O . GLY A 1 99 ? -14.406 -17.505 13.081 1.00 30.41 99 GLY A O 1
ATOM 1599 N N . GLU A 1 100 ? -14.722 -17.979 15.256 1.00 27.61 100 GLU A N 1
ATOM 1600 C CA . GLU A 1 100 ? -15.366 -19.260 14.952 1.00 27.89 100 GLU A CA 1
ATOM 1601 C C . GLU A 1 100 ? -16.824 -19.110 14.516 1.00 29.90 100 GLU A C 1
ATOM 1602 O O . GLU A 1 100 ? -17.294 -19.901 13.685 1.00 32.93 100 GLU A O 1
ATOM 1614 N N . SER A 1 101 ? -17.554 -18.130 15.053 1.00 27.44 101 SER A N 1
ATOM 1615 C CA . SER A 1 101 ? -18.940 -17.914 14.671 1.00 24.18 101 SER A CA 1
ATOM 1616 C C . SER A 1 101 ? -19.106 -16.865 13.589 1.00 23.19 101 SER A C 1
ATOM 1617 O O . SER A 1 101 ? -20.163 -16.821 12.955 1.00 24.87 101 SER A O 1
ATOM 1625 N N . GLN A 1 102 ? -18.098 -16.009 13.396 1.00 22.58 102 GLN A N 1
ATOM 1626 C CA . GLN A 1 102 ? -18.096 -14.944 12.406 1.00 20.45 102 GLN A CA 1
ATOM 1627 C C . GLN A 1 102 ? -19.112 -13.868 12.734 1.00 19.01 102 GLN A C 1
ATOM 1628 O O . GLN A 1 102 ? -19.474 -13.078 11.860 1.00 20.44 102 GLN A O 1
ATOM 1642 N N . GLU A 1 103 ? -19.544 -13.784 13.990 1.00 19.53 103 GLU A N 1
ATOM 1643 C CA . GLU A 1 103 ? -20.485 -12.758 14.409 1.00 19.83 103 GLU A CA 1
ATOM 1644 C C . GLU A 1 103 ? -19.756 -11.495 14.842 1.00 19.72 103 GLU A C 1
ATOM 1645 O O . GLU A 1 103 ? -18.684 -11.552 15.464 1.00 19.51 103 GLU A O 1
ATOM 1657 N N . VAL A 1 104 ? -20.344 -10.349 14.519 1.00 17.45 104 VAL A N 1
ATOM 1658 C CA . VAL A 1 104 ? -19.822 -9.069 14.988 1.00 16.72 104 VAL A CA 1
ATOM 1659 C C . VAL A 1 104 ? -20.388 -8.826 16.378 1.00 17.65 104 VAL A C 1
ATOM 1660 O O . VAL A 1 104 ? -21.607 -8.820 16.568 1.00 18.33 104 VAL A O 1
ATOM 1673 N N . LYS A 1 105 ? -19.501 -8.656 17.366 1.00 18.53 105 LYS A N 1
ATOM 1674 C CA . LYS A 1 105 ? -19.918 -8.503 18.748 1.00 18.16 105 LYS A CA 1
ATOM 1675 C C . LYS A 1 105 ? -19.115 -7.389 19.392 1.00 19.22 105 LYS A C 1
ATOM 1676 O O . LYS A 1 105 ? -18.174 -6.862 18.803 1.00 20.27 105 LYS A O 1
ATOM 1695 N N . ILE A 1 106 ? -19.492 -7.049 20.619 1.00 19.69 106 ILE A N 1
ATOM 1696 C CA . ILE A 1 106 ? -18.763 -6.052 21.399 1.00 19.88 106 ILE A CA 1
ATOM 1697 C C . ILE A 1 106 ? -17.596 -6.726 22.107 1.00 20.40 106 ILE A C 1
ATOM 1698 O O . ILE A 1 106 ? -17.767 -7.751 22.787 1.00 22.34 106 ILE A O 1
ATOM 1714 N N . ALA A 1 107 ? -16.418 -6.138 21.972 1.00 20.47 107 ALA A N 1
ATOM 1715 C CA . ALA A 1 107 ? -15.219 -6.716 22.562 1.00 21.35 107 ALA A CA 1
ATOM 1716 C C . ALA A 1 107 ? -15.091 -6.317 24.029 1.00 22.12 107 ALA A C 1
ATOM 1717 O O . ALA A 1 107 ? -15.382 -5.180 24.400 1.00 22.15 107 ALA A O 1
ATOM 1724 N N . PRO A 1 108 ? -14.590 -7.212 24.870 1.00 23.96 108 PRO A N 1
ATOM 1725 C CA . PRO A 1 108 ? -14.083 -6.769 26.174 1.00 25.06 108 PRO A CA 1
ATOM 1726 C C . PRO A 1 108 ? -13.074 -5.654 25.963 1.00 26.37 108 PRO A C 1
ATOM 1727 O O . PRO A 1 108 ? -12.311 -5.659 24.995 1.00 27.55 108 PRO A O 1
ATOM 1738 N N . ALA A 1 109 ? -13.068 -4.681 26.877 1.00 26.85 109 ALA A N 1
ATOM 1739 C CA . ALA A 1 109 ? -12.207 -3.515 26.685 1.00 31.25 109 ALA A CA 1
ATOM 1740 C C . ALA A 1 109 ? -10.742 -3.921 26.533 1.00 28.68 109 ALA A C 1
ATOM 1741 O O . ALA A 1 109 ? -10.014 -3.343 25.716 1.00 27.99 109 ALA A O 1
ATOM 1748 N N . SER A 1 110 ? -10.296 -4.920 27.295 1.00 28.65 110 SER A N 1
ATOM 1749 C CA . SER A 1 110 ? -8.914 -5.360 27.200 1.00 30.13 110 SER A CA 1
ATOM 1750 C C . SER A 1 110 ? -8.571 -5.953 25.842 1.00 30.17 110 SER A C 1
ATOM 1751 O O . SER A 1 110 ? -7.384 -6.040 25.505 1.00 30.30 110 SER A O 1
ATOM 1759 N N . GLU A 1 111 ? -9.568 -6.371 25.053 1.00 26.40 111 GLU A N 1
ATOM 1760 C CA . GLU A 1 111 ? -9.288 -6.966 23.761 1.00 24.72 111 GLU A CA 1
ATOM 1761 C C . GLU A 1 111 ? -9.208 -5.948 22.633 1.00 23.11 111 GLU A C 1
ATOM 1762 O O . GLU A 1 111 ? -8.745 -6.296 21.545 1.00 26.88 111 GLU A O 1
ATOM 1774 N N . GLN A 1 112 ? -9.640 -4.711 22.852 1.00 21.86 112 GLN A N 1
ATOM 1775 C CA . GLN A 1 112 ? -9.711 -3.765 21.752 1.00 21.28 112 GLN A CA 1
ATOM 1776 C C . GLN A 1 112 ? -8.314 -3.459 21.237 1.00 21.26 112 GLN A C 1
ATOM 1777 O O . GLN A 1 112 ? -7.386 -3.263 22.013 1.00 20.68 112 GLN A O 1
ATOM 1791 N N . HIS A 1 113 ? -8.167 -3.455 19.923 1.00 21.60 113 HIS A N 1
ATOM 1792 C CA . HIS A 1 113 ? -6.880 -3.186 19.300 1.00 20.41 113 HIS A CA 1
ATOM 1793 C C . HIS A 1 113 ? -6.780 -1.711 18.938 1.00 20.08 113 HIS A C 1
ATOM 1794 O O . HIS A 1 113 ? -7.786 -1.040 18.698 1.00 21.13 113 HIS A O 1
ATOM 1808 N N . LEU A 1 114 ? -5.546 -1.213 18.893 1.00 19.17 114 LEU A N 1
ATOM 1809 C CA . LEU A 1 114 ? -5.330 0.182 18.541 1.00 19.66 114 LEU A CA 1
ATOM 1810 C C . LEU A 1 114 ? -5.797 0.445 17.119 1.00 20.32 114 LEU A C 1
ATOM 1811 O O . LEU A 1 114 ? -6.514 1.422 16.853 1.00 19.76 114 LEU A O 1
ATOM 1827 N N . PHE A 1 115 ? -5.402 -0.420 16.190 1.00 20.03 115 PHE A N 1
ATOM 1828 C CA . PHE A 1 115 ? -5.970 -0.440 14.848 1.00 20.96 115 PHE A CA 1
ATOM 1829 C C . PHE A 1 115 ? -7.096 -1.462 14.821 1.00 20.31 115 PHE A C 1
ATOM 1830 O O . PHE A 1 115 ? -6.886 -2.633 15.153 1.00 21.43 115 PHE A O 1
ATOM 1847 N N . GLY A 1 116 ? -8.288 -1.019 14.445 1.00 20.12 116 GLY A N 1
ATOM 1848 C CA . GLY A 1 116 ? -9.394 -1.932 14.229 1.00 19.39 116 GLY A CA 1
ATOM 1849 C C . GLY A 1 116 ? -9.224 -2.705 12.938 1.00 19.04 116 GLY A C 1
ATOM 1850 O O . GLY A 1 116 ? -8.289 -2.504 12.162 1.00 20.36 116 GLY A O 1
ATOM 1854 N N . SER A 1 117 ? -10.163 -3.620 12.700 1.00 21.04 117 SER A N 1
ATOM 1855 C CA . SER A 1 117 ? -10.093 -4.502 11.542 1.00 21.27 117 SER A CA 1
ATOM 1856 C C . SER A 1 117 ? -11.181 -4.234 10.520 1.00 20.74 117 SER A C 1
ATOM 1857 O O . SER A 1 117 ? -11.341 -5.014 9.575 1.00 21.08 117 SER A O 1
ATOM 1865 N N . PHE A 1 118 ? -11.929 -3.156 10.672 1.00 17.50 118 PHE A N 1
ATOM 1866 C CA . PHE A 1 118 ? -13.016 -2.848 9.756 1.00 17.66 118 PHE A CA 1
ATOM 1867 C C . PHE A 1 118 ? -12.572 -1.801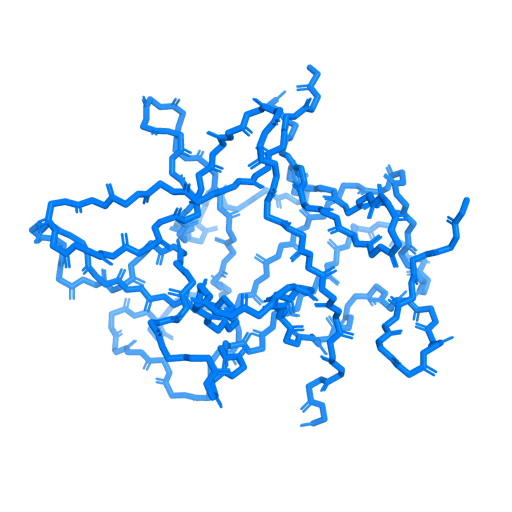 8.751 1.00 17.86 118 PHE A C 1
ATOM 1868 O O . PHE A 1 118 ? -11.681 -0.996 9.020 1.00 18.50 118 PHE A O 1
ATOM 1885 N N . LYS A 1 119 ? -13.216 -1.813 7.590 1.00 17.14 119 LYS A N 1
ATOM 1886 C CA . LYS A 1 119 ? -13.089 -0.734 6.626 1.00 16.69 119 LYS A CA 1
ATOM 1887 C C . LYS A 1 119 ? -14.459 -0.439 6.040 1.00 16.77 119 LYS A C 1
ATOM 1888 O O . LYS A 1 119 ? -15.369 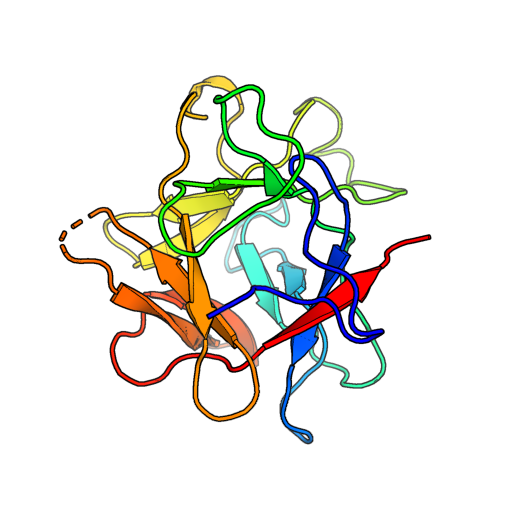-1.265 6.104 1.00 17.58 119 LYS A O 1
ATOM 1907 N N . ILE A 1 120 ? -14.598 0.759 5.476 1.00 16.85 120 ILE A N 1
ATOM 1908 C CA . ILE A 1 120 ? -15.800 1.165 4.746 1.00 18.09 120 ILE A CA 1
ATOM 1909 C C . ILE A 1 120 ? -15.436 1.281 3.274 1.00 17.07 120 ILE A C 1
ATOM 1910 O O . ILE A 1 120 ? -14.446 1.932 2.923 1.00 19.52 120 ILE A O 1
ATOM 1926 N N . GLU A 1 121 ? -16.228 0.637 2.410 1.00 17.79 121 GLU A N 1
ATOM 1927 C CA . GLU A 1 121 ? -15.998 0.662 0.973 1.00 19.10 121 GLU A CA 1
ATOM 1928 C C . GLU A 1 121 ? -17.244 1.093 0.214 1.00 19.16 121 GLU A C 1
ATOM 1929 O O . GLU A 1 121 ? -18.363 0.770 0.620 1.00 19.99 121 GLU A O 1
ATOM 1941 N N . PRO A 1 122 ? -17.087 1.840 -0.875 1.00 22.96 122 PRO A N 1
ATOM 1942 C CA . PRO A 1 122 ? -18.219 2.057 -1.777 1.00 23.10 122 PRO A CA 1
ATOM 1943 C C . PRO A 1 122 ? -18.790 0.721 -2.218 1.00 28.21 122 PRO A C 1
ATOM 1944 O O . PRO A 1 122 ? -18.066 -0.261 -2.409 1.00 27.19 122 PRO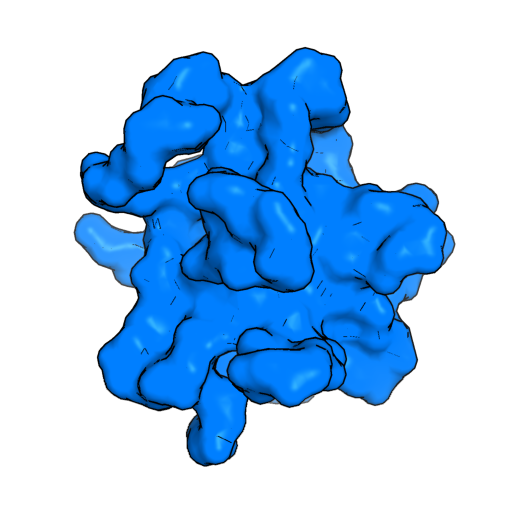 A O 1
ATOM 1955 N N . TYR A 1 123 ? -20.106 0.679 -2.359 1.00 24.11 123 TYR A N 1
ATOM 1956 C CA . TYR A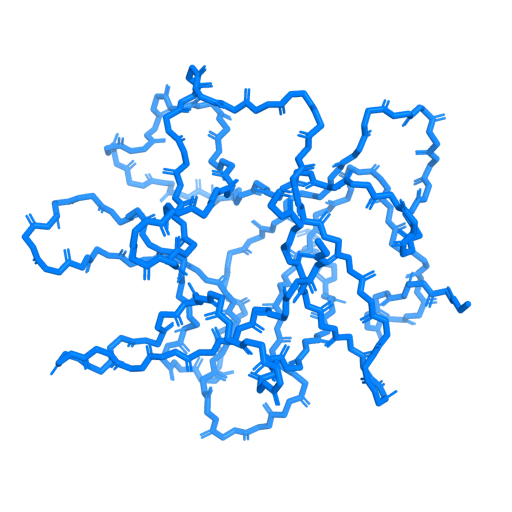 1 123 ? -20.777 -0.531 -2.828 1.00 25.55 123 TYR A CA 1
ATOM 1957 C C . TYR A 1 123 ? -21.958 -0.058 -3.646 1.00 24.57 123 TYR A C 1
ATOM 1958 O O . TYR A 1 123 ? -22.896 0.512 -3.091 1.00 23.89 123 TYR A O 1
ATOM 1976 N N . ARG A 1 124 ? -21.916 -0.317 -4.951 1.00 27.45 124 ARG A N 1
ATOM 1977 C CA . ARG A 1 124 ? -22.940 0.187 -5.852 1.00 27.96 124 ARG A CA 1
ATOM 1978 C C . ARG A 1 124 ? -23.122 1.682 -5.616 1.00 26.52 124 ARG A C 1
ATOM 1979 O O . ARG A 1 124 ? -22.174 2.454 -5.769 1.00 29.56 124 ARG A O 1
ATOM 2000 N N . ASP A 1 125 ? -24.328 2.113 -5.254 1.00 27.59 125 ASP A N 1
ATOM 2001 C CA . ASP A 1 125 ? -24.592 3.533 -5.064 1.00 25.73 125 ASP A CA 1
ATOM 2002 C C . ASP A 1 125 ? -24.452 3.975 -3.618 1.00 25.41 125 ASP A C 1
ATOM 2003 O O . ASP A 1 125 ? -24.767 5.128 -3.294 1.00 24.73 125 ASP A O 1
ATOM 2012 N N . ASP A 1 126 ? -23.963 3.100 -2.749 1.00 21.31 126 ASP A N 1
ATOM 2013 C CA . ASP A 1 126 ? -23.941 3.362 -1.314 1.00 21.08 126 ASP A CA 1
ATOM 2014 C C . ASP A 1 126 ? -22.629 2.813 -0.769 1.00 19.39 126 ASP A C 1
ATOM 2015 O O . ASP A 1 126 ? -21.590 2.965 -1.421 1.00 19.92 126 ASP A O 1
ATOM 2024 N N . TYR A 1 127 ? -22.660 2.149 0.389 1.00 17.66 127 TYR A N 1
ATOM 2025 C CA . TYR A 1 127 ? -21.450 1.680 1.046 1.00 17.15 127 TYR A CA 1
ATOM 2026 C C . TYR A 1 127 ? -21.690 0.292 1.606 1.00 17.13 127 TYR A C 1
ATOM 2027 O O . TYR A 1 127 ? -22.828 -0.190 1.678 1.00 17.34 127 TYR A O 1
ATOM 2045 N N . LYS A 1 128 ? -20.590 -0.359 1.968 1.00 17.31 128 LYS A N 1
ATOM 2046 C CA . LYS A 1 128 ? -20.632 -1.600 2.717 1.00 16.51 128 LYS A CA 1
ATOM 2047 C C . LYS A 1 128 ? -19.506 -1.564 3.731 1.00 18.43 128 LYS A C 1
ATOM 2048 O O . LYS A 1 128 ? -18.549 -0.785 3.606 1.00 18.23 128 LYS A O 1
ATOM 2067 N N . LEU A 1 129 ? -19.647 -2.393 4.749 1.00 16.00 129 LEU A N 1
ATOM 2068 C CA . LEU A 1 129 ? -18.628 -2.577 5.772 1.00 17.25 129 LEU A CA 1
ATOM 2069 C C . LEU A 1 129 ? -17.918 -3.891 5.493 1.00 17.09 129 LEU A C 1
ATOM 2070 O O . LEU A 1 129 ? -18.544 -4.874 5.083 1.00 18.35 129 LEU A O 1
ATOM 2086 N N . VAL A 1 130 ? -16.611 -3.900 5.695 1.00 17.65 130 VAL A N 1
ATOM 2087 C CA . VAL A 1 130 ? -15.817 -5.099 5.487 1.00 18.30 130 VAL A CA 1
ATOM 2088 C C . VAL A 1 130 ? -14.958 -5.334 6.722 1.00 17.18 130 VAL A C 1
ATOM 2089 O O . VAL A 1 130 ? -14.666 -4.424 7.505 1.00 17.53 130 VAL A O 1
ATOM 2102 N N . TYR A 1 131 ? -14.545 -6.586 6.885 1.00 17.77 131 TYR A N 1
ATOM 2103 C CA . TYR A 1 131 ? -13.696 -6.986 7.992 1.00 18.76 131 TYR A CA 1
ATOM 2104 C C . TYR A 1 131 ? -12.466 -7.680 7.443 1.00 21.82 131 TYR A C 1
ATOM 2105 O O . TYR A 1 131 ? -12.566 -8.551 6.575 1.00 22.36 131 TYR A O 1
ATOM 2123 N N . CYS A 1 132 ? -11.309 -7.310 7.966 1.00 22.70 132 CYS A N 1
ATOM 2124 C CA . CYS A 1 132 ? -10.041 -7.798 7.438 1.00 26.72 132 CYS A CA 1
ATOM 2125 C C . CYS A 1 132 ? -9.362 -8.589 8.548 1.00 31.33 132 CYS A C 1
ATOM 2126 O O . CYS A 1 132 ? -8.888 -8.010 9.527 1.00 32.87 132 CYS A O 1
ATOM 2133 N N . GLU A 1 133 ? -9.367 -9.915 8.410 1.00 34.02 133 GLU A N 1
ATOM 2134 C CA . GLU A 1 133 ? -8.809 -10.827 9.409 1.00 38.64 133 GLU A CA 1
ATOM 2135 C C . GLU A 1 133 ? -7.307 -10.616 9.537 1.00 47.23 133 GLU A C 1
ATOM 2136 O O . GLU A 1 133 ? -6.585 -10.662 8.542 1.00 54.85 133 GLU A O 1
ATOM 2148 N N . SER A 1 140 ? -7.285 -11.279 3.487 1.00 54.10 134 SER A N 1
ATOM 2149 C CA . SER A 1 140 ? -8.088 -10.416 2.636 1.00 56.62 134 SER A CA 1
ATOM 2150 C C . SER A 1 140 ? -9.380 -10.019 3.348 1.00 58.47 134 SER A C 1
ATOM 2151 O O . SER A 1 140 ? -9.859 -10.716 4.246 1.00 49.55 134 SER A O 1
ATOM 2158 N N . CYS A 1 141 ? -9.945 -8.892 2.945 1.00 37.02 135 CYS A N 1
ATOM 2159 C CA . CYS A 1 141 ? -11.142 -8.395 3.599 1.00 26.70 135 CYS A CA 1
ATOM 2160 C C . CYS A 1 141 ? -12.379 -9.110 3.075 1.00 24.00 135 CYS A C 1
ATOM 2161 O O . CYS A 1 141 ? -12.418 -9.602 1.941 1.00 27.95 135 CYS A O 1
ATOM 2168 N N . LYS A 1 142 ? -13.383 -9.200 3.937 1.00 20.79 136 LYS A N 1
ATOM 2169 C CA . LYS A 1 142 ? -14.624 -9.887 3.613 1.00 19.94 136 LYS A CA 1
ATOM 2170 C C . LYS A 1 142 ? -15.804 -9.020 4.028 1.00 20.73 136 LYS A C 1
ATOM 2171 O O . LYS A 1 142 ? -15.755 -8.307 5.037 1.00 20.07 136 LYS A O 1
ATOM 2190 N N . ASP A 1 143 ? -16.859 -9.074 3.229 1.00 20.15 137 ASP A N 1
ATOM 2191 C CA . ASP A 1 143 ? -18.031 -8.259 3.479 1.00 17.94 137 ASP A CA 1
ATOM 2192 C C . ASP A 1 143 ? -18.728 -8.652 4.771 1.00 18.03 137 ASP A C 1
ATOM 2193 O O . ASP A 1 143 ? -18.775 -9.824 5.144 1.00 19.09 137 ASP A O 1
ATOM 2202 N N . LEU A 1 144 ? -19.336 -7.664 5.419 1.00 16.93 138 LEU A N 1
ATOM 2203 C CA . LEU A 1 144 ? -20.281 -7.893 6.504 1.00 16.85 138 LEU A CA 1
ATOM 2204 C C . LEU A 1 144 ? -21.700 -7.869 5.951 1.00 17.63 138 LEU A C 1
ATOM 2205 O O . LEU A 1 144 ? -22.048 -6.997 5.149 1.00 18.40 138 LEU A O 1
ATOM 2221 N N . GLY A 1 145 ? -22.521 -8.809 6.406 1.00 17.41 139 GLY A N 1
ATOM 2222 C CA . GLY A 1 145 ? -23.890 -8.913 5.964 1.00 17.01 139 GLY A CA 1
ATOM 2223 C C . GLY A 1 145 ? -24.752 -9.439 7.088 1.00 18.26 139 GLY A C 1
ATOM 2224 O O . GLY A 1 145 ? -24.302 -9.461 8.238 1.00 18.38 139 GLY A O 1
ATOM 2228 N N . ILE A 1 146 ? -25.978 -9.854 6.782 1.00 19.77 140 ILE A N 1
ATOM 2229 C CA . ILE A 1 146 ? -26.970 -10.204 7.792 1.00 20.24 140 ILE A CA 1
ATOM 2230 C C . ILE A 1 146 ? -27.280 -11.695 7.718 1.00 21.00 140 ILE A C 1
ATOM 2231 O O . ILE A 1 146 ? -27.518 -12.245 6.632 1.00 24.36 140 ILE A O 1
ATOM 2247 N N . SER A 1 147 ? -27.319 -12.339 8.887 1.00 21.71 141 SER A N 1
ATOM 2248 C CA . SER A 1 147 ? -27.726 -13.733 9.051 1.00 23.37 141 SER A CA 1
ATOM 2249 C C . SER A 1 147 ? -28.815 -13.804 10.118 1.00 25.83 141 SER A C 1
ATOM 2250 O O . SER A 1 147 ? -28.650 -13.260 11.208 1.00 24.76 141 SER A O 1
ATOM 2258 N N . ILE A 1 148 ? -29.929 -14.476 9.820 1.00 24.70 142 ILE A N 1
ATOM 2259 C CA . ILE A 1 148 ? -31.047 -14.549 10.756 1.00 25.17 142 ILE A CA 1
ATOM 2260 C C . ILE A 1 148 ? -30.847 -15.746 11.672 1.00 26.15 142 ILE A C 1
ATOM 2261 O O . ILE A 1 148 ? -30.563 -16.851 11.203 1.00 26.27 142 ILE A O 1
ATOM 2277 N N 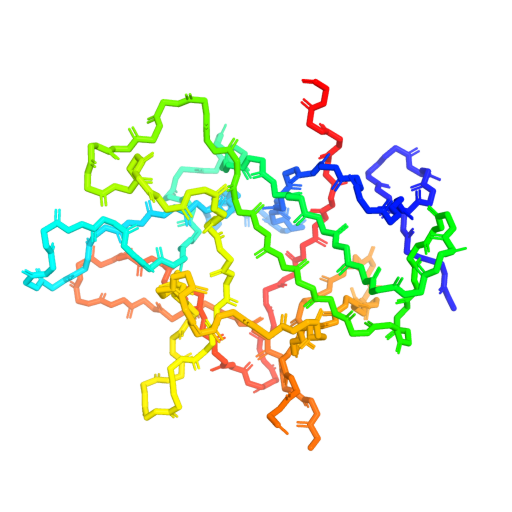. ASP A 1 149 ? -31.042 -15.548 12.967 1.00 25.99 143 ASP A N 1
ATOM 2278 C CA . ASP A 1 149 ? -30.937 -16.654 13.910 1.00 26.44 143 ASP A CA 1
ATOM 2279 C C . ASP A 1 149 ? -32.323 -17.241 14.187 1.00 29.24 143 ASP A C 1
ATOM 2280 O O . ASP A 1 149 ? -33.323 -16.842 13.587 1.00 29.53 143 ASP A O 1
ATOM 2289 N N . ASP A 1 150 ? -32.377 -18.212 15.109 1.00 39.76 144 ASP A N 1
ATOM 2290 C CA . ASP A 1 150 ? -33.612 -18.955 15.339 1.00 41.88 144 ASP A CA 1
ATOM 2291 C C . ASP A 1 150 ? -34.738 -18.081 15.877 1.00 38.91 144 ASP A C 1
ATOM 2292 O O . ASP A 1 150 ? -35.911 -18.466 15.767 1.00 40.38 144 ASP A O 1
ATOM 2301 N N . GLU A 1 151 ? -34.413 -16.932 16.472 1.00 38.76 145 GLU A N 1
ATOM 2302 C CA . GLU A 1 151 ? -35.406 -16.026 17.034 1.00 46.02 145 GLU A CA 1
ATOM 2303 C C . GLU A 1 151 ? -35.594 -14.776 16.177 1.00 40.47 145 GLU A C 1
ATOM 2304 O O . GLU A 1 151 ? -36.126 -13.771 16.658 1.00 38.49 145 GLU A O 1
ATOM 2316 N N . ASN A 1 152 ? -35.168 -14.825 14.917 1.00 34.04 146 ASN A N 1
ATOM 2317 C CA . ASN A 1 152 ? -35.355 -13.768 13.929 1.00 28.98 146 ASN A CA 1
ATOM 2318 C C . ASN A 1 152 ? -34.507 -12.530 14.199 1.00 27.18 146 ASN A C 1
ATOM 2319 O O . ASN A 1 152 ? -34.729 -11.485 13.574 1.00 27.80 146 ASN A O 1
ATOM 2330 N N . ASN A 1 153 ? -33.517 -12.613 15.083 1.00 25.60 147 ASN A N 1
ATOM 2331 C CA . ASN A 1 153 ? -32.547 -11.529 15.197 1.00 22.38 147 ASN A CA 1
ATOM 2332 C C . ASN A 1 153 ? -31.732 -11.436 13.915 1.00 21.20 147 ASN A C 1
ATOM 2333 O O . ASN A 1 153 ? -31.358 -12.454 13.328 1.00 22.13 147 ASN A O 1
ATOM 2344 N N . ARG A 1 154 ? -31.478 -10.203 13.466 1.00 20.37 148 ARG A N 1
ATOM 2345 C CA . ARG A 1 154 ? -30.753 -9.956 12.218 1.00 19.64 148 ARG A CA 1
ATOM 2346 C C . ARG A 1 154 ? -29.292 -9.708 12.568 1.00 18.71 148 ARG A C 1
ATOM 2347 O O . ARG A 1 154 ? -28.846 -8.571 12.732 1.00 19.31 148 ARG A O 1
ATOM 2368 N N . LEU A 1 155 ? -28.550 -10.802 12.721 1.00 19.53 149 LEU A N 1
ATOM 2369 C CA . LEU A 1 155 ? -27.171 -10.696 13.170 1.00 18.83 149 LEU A CA 1
ATOM 2370 C C . LEU A 1 155 ? -26.259 -10.120 12.091 1.00 18.12 149 LEU A C 1
ATOM 2371 O O . LEU A 1 155 ? -26.283 -10.562 10.939 1.00 18.84 149 LEU A O 1
ATOM 2387 N N . LEU A 1 156 ? -25.412 -9.165 12.485 1.00 17.51 150 LEU A N 1
ATOM 2388 C CA . LEU A 1 156 ? -24.352 -8.691 11.602 1.00 16.32 150 LEU A CA 1
ATOM 2389 C C . LEU A 1 156 ? -23.185 -9.673 11.700 1.00 17.68 150 LEU A C 1
ATOM 2390 O O . LEU A 1 156 ? -22.669 -9.930 12.793 1.00 18.51 150 LEU A O 1
ATOM 2406 N N . VAL A 1 157 ? -22.781 -10.231 10.560 1.00 18.42 151 VAL A N 1
ATOM 2407 C CA . VAL A 1 157 ? -21.823 -11.329 10.516 1.00 17.45 151 VAL A CA 1
ATOM 2408 C C . VAL A 1 157 ? -20.929 -11.137 9.300 1.00 18.66 151 VAL A C 1
ATOM 2409 O O . VAL A 1 157 ? -21.250 -10.387 8.376 1.00 18.61 151 VAL A O 1
ATOM 2422 N N . VAL A 1 158 ? -19.807 -11.848 9.279 1.00 18.37 152 VAL A N 1
ATOM 2423 C CA . VAL A 1 158 ? -19.043 -11.913 8.046 1.00 18.12 152 VAL A CA 1
ATOM 2424 C C . VAL A 1 158 ? -19.834 -12.743 7.049 1.00 18.40 152 VAL A C 1
ATOM 2425 O O . VAL A 1 158 ? -20.261 -13.864 7.357 1.00 19.57 152 VAL A O 1
ATOM 2438 N N . LYS A 1 159 ? -20.016 -12.209 5.843 1.00 18.26 153 LYS A N 1
ATOM 2439 C CA . LYS A 1 159 ? -20.893 -12.825 4.856 1.00 18.47 153 LYS A CA 1
ATOM 2440 C C . LYS A 1 159 ? -20.390 -12.398 3.481 1.00 18.73 153 LYS A C 1
ATOM 2441 O O . LYS A 1 159 ? -21.010 -11.602 2.773 1.00 18.59 153 LYS A O 1
ATOM 2460 N N . ASP A 1 160 ? -19.246 -12.943 3.080 1.00 21.01 154 ASP A N 1
ATOM 2461 C CA . ASP A 1 160 ? -18.586 -12.440 1.887 1.00 22.90 154 ASP A CA 1
ATOM 2462 C C . ASP A 1 160 ? -19.466 -12.669 0.669 1.00 21.37 154 ASP A C 1
ATOM 2463 O O . ASP A 1 160 ? -19.991 -13.768 0.462 1.00 21.35 154 ASP A O 1
ATOM 2472 N N . GLY A 1 161 ? -19.625 -11.630 -0.143 1.00 23.23 155 GLY A N 1
ATOM 2473 C CA . GLY A 1 161 ? -20.454 -11.701 -1.329 1.00 25.08 155 GLY A CA 1
ATOM 2474 C C . GLY A 1 161 ? -21.915 -11.349 -1.141 1.00 22.44 155 GLY A C 1
ATOM 2475 O O . GLY A 1 161 ? -22.656 -11.285 -2.142 1.00 24.04 155 GLY A O 1
ATOM 2479 N N . ASP A 1 162 ? -22.385 -11.126 0.083 1.00 20.70 156 ASP A N 1
ATOM 2480 C CA . ASP A 1 162 ? -23.760 -10.669 0.328 1.00 21.13 156 ASP A CA 1
ATOM 2481 C C . ASP A 1 162 ? -23.733 -9.540 1.353 1.00 20.09 156 ASP A C 1
ATOM 2482 O O . ASP A 1 162 ? -24.266 -9.665 2.460 1.00 19.20 156 ASP A O 1
ATOM 2491 N N . PRO A 1 163 ? -23.118 -8.415 1.012 1.00 19.25 157 PRO A N 1
ATOM 2492 C CA . PRO A 1 163 ? -22.992 -7.322 1.980 1.00 20.62 157 PRO A CA 1
ATOM 2493 C C . PRO A 1 163 ? -24.327 -6.676 2.304 1.00 19.95 157 PRO A C 1
ATOM 2494 O O . PRO A 1 163 ? -25.230 -6.591 1.464 1.00 19.95 157 PRO A O 1
ATOM 2505 N N . LEU A 1 164 ? -24.424 -6.174 3.535 1.00 18.44 158 LEU A N 1
ATOM 2506 C CA . LEU A 1 164 ? -25.459 -5.215 3.898 1.00 18.09 158 LEU A CA 1
ATOM 2507 C C . LEU A 1 164 ? -25.058 -3.861 3.339 1.00 18.10 158 LEU A C 1
ATOM 2508 O O . LEU A 1 164 ? -24.018 -3.318 3.732 1.00 18.61 158 LEU A O 1
ATOM 2524 N N . ALA A 1 165 ? -25.875 -3.311 2.442 1.00 18.14 159 ALA A N 1
ATOM 2525 C CA . ALA A 1 165 ? -25.642 -1.979 1.906 1.00 18.25 159 ALA A CA 1
ATOM 2526 C C . ALA A 1 165 ? -26.094 -0.950 2.931 1.00 17.34 159 ALA A C 1
ATOM 2527 O O . ALA A 1 165 ? -27.215 -1.027 3.453 1.00 16.71 159 ALA A O 1
ATOM 2534 N N . VAL A 1 166 ? -25.216 0.008 3.223 1.00 16.77 160 VAL A N 1
ATOM 2535 C CA . VAL A 1 166 ? -25.453 0.986 4.270 1.00 16.75 160 VAL A CA 1
ATOM 2536 C C . VAL A 1 166 ? -25.200 2.399 3.775 1.00 16.62 160 VAL A C 1
ATOM 2537 O O . VAL A 1 166 ? -24.526 2.633 2.763 1.00 17.23 160 VAL A O 1
ATOM 2550 N N . ARG A 1 167 ? -25.752 3.340 4.537 1.00 16.59 161 ARG A N 1
ATOM 2551 C CA . ARG A 1 167 ? -25.475 4.763 4.455 1.00 16.92 161 ARG A CA 1
ATOM 2552 C C . ARG A 1 167 ? -25.135 5.243 5.864 1.00 16.93 161 ARG A C 1
ATOM 2553 O O . ARG A 1 167 ? -25.393 4.553 6.860 1.00 18.30 161 ARG A O 1
ATOM 2574 N N . PHE A 1 168 ? -24.570 6.445 5.952 1.00 16.60 162 PHE A N 1
ATOM 2575 C CA . PHE A 1 168 ? -24.147 7.007 7.231 1.00 16.47 162 PHE A CA 1
ATOM 2576 C C . PHE A 1 168 ? -24.874 8.324 7.442 1.00 17.45 162 PHE A C 1
ATOM 2577 O O . PHE A 1 168 ? -24.764 9.240 6.617 1.00 19.72 162 PHE A O 1
ATOM 2594 N N . GLU A 1 169 ? -25.617 8.417 8.535 1.00 18.47 163 GLU A N 1
ATOM 2595 C CA . GLU A 1 169 ? -26.313 9.636 8.913 1.00 18.14 163 GLU A CA 1
ATOM 2596 C C . GLU A 1 169 ? -25.635 10.280 10.117 1.00 18.56 163 GLU A C 1
ATOM 2597 O O . GLU A 1 169 ? -25.304 9.600 11.091 1.00 19.57 163 GLU A O 1
ATOM 2609 N N . LYS A 1 170 ? -25.424 11.586 10.054 1.00 19.64 164 LYS A N 1
ATOM 2610 C CA . LYS A 1 170 ? -24.825 12.259 11.199 1.00 22.15 164 LYS A CA 1
ATOM 2611 C C . LYS A 1 170 ? -25.648 12.007 12.458 1.00 22.66 164 LYS A C 1
ATOM 2612 O O . LYS A 1 170 ? -26.879 12.062 12.435 1.00 23.14 164 LYS A O 1
ATOM 2631 N N . SER A 1 171 ? -24.971 11.775 13.583 1.00 23.55 165 SER A N 1
ATOM 2632 C CA . SER A 1 171 ? -25.725 11.542 14.810 1.00 28.36 165 SER A CA 1
ATOM 2633 C C . SER A 1 171 ? -26.410 12.812 15.311 1.00 38.33 165 SER A C 1
ATOM 2634 O O . SER A 1 171 ? -27.537 12.753 15.819 1.00 40.14 165 SER A O 1
ATOM 2642 N N . LYS A 1 172 ? -25.756 13.965 15.174 1.00 54.89 166 LYS A N 1
ATOM 2643 C CA . LYS A 1 172 ? -26.221 15.218 15.776 1.00 60.92 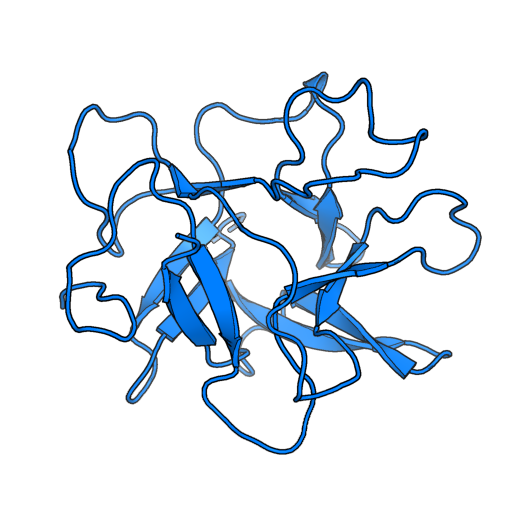166 LYS A CA 1
ATOM 2644 C C . LYS A 1 172 ? -26.362 15.076 17.294 1.00 68.21 166 LYS A C 1
ATOM 2645 O O . LYS A 1 172 ? -27.215 14.344 17.802 1.00 75.40 166 LYS A O 1
#

Secondary structure (DSSP, 8-state):
---B-TTSPBPBTTEEEEEEESSSSS--SEEEE--TT-SS--EEEE-SSTT-----EEEE-SS--SB--TTS-BEEEE--SS--GGGTT-S-EEEEE-TTT-BEEEPPGGG--SS-SEEEEEETTEEEEEEE--EEEEEEEE-TT--EEEEE-TTSPPPEEEEE--

Radius of gyration: 14.61 Å; Cα contacts (8 Å, |Δi|>4): 416; chains: 1; bounding box: 35×35×39 Å

B-factor: mean 31.83, std 14.88, range [15.36, 110.06]

Sequence (166 aa):
KELLDADGDILRNGGTYYIVPAFRGKKGGGGLTLAKIGDESCPLNVVQAESETKRGLPAMMIWTPPRIAILTPAFYLNIEFQPRDPPACLQKYGRRLSWKVEGESQEVKIAPASEQHLFGSFKIEPYRDDYKLVYCESCKDLGISIDDENNRLLVVKDGDPLAVRFEKSK

Solvent-accessible surface area: 8822 Å² total; per-residue (Å²): 173,98,1,56,7,66,106,42,75,52,0,126,27,37,14,33,8,32,1,12,30,9,121,211,54,145,5,1,0,2,29,25,22,133,27,77,155,66,104,14,23,35,2,0,8,3,5,107,39,90,126,97,118,23,36,26,0,34,0,46,2,27,62,200,63,57,53,1,39,39,70,41,94,0,5,0,3,4,80,25,214,108,29,50,92,64,4,114,202,53,80,113,10,2,9,60,12,55,46,170,48,53,38,0,23,6,2,59,58,114,77,43,134,118,108,9,37,3,28,0,53,44,51,187,136,14,18,35,3,3,33,14,149,127,50,73,11,1,0,18,48,84,34,142,133,100,33,43,11,0,12,20,72,94,67,78,19,28,6,0,108,0,51,53,25,217

Foldseek 3Di:
DFAAFPVGHGAWAFFKWQKFFPDDDAATTWEFAADDPGPFGWFIFGHRDNVDSYFIKTKHAPDPDTGDDQVAFIWIWTDHPDHPPVCPPQVTQTWDADVPQQFITGDRNVPDDNGHFKGWADDVPAIFIWGHCVIFTWDFDQDPVRTTTTGGDHPHTRGIHIHGPD

Nearest PDB structures (foldseek):
  8hnr-assembly1_A  TM=1.006E+00  e=9.559E-32  Albizia procera
  4an6-assembly1_B  TM=9.058E-01  e=4.500E-15  Tamarindus indica
  4an6-assembly1_A  TM=8.510E-01  e=2.177E-14  Tamarindus indica
  1ba7-assembly1_A  TM=8.504E-01  e=6.242E-13  Glycine max
  2et2-assembly1_A  TM=8.424E-01  e=4.096E-12  Psophocarpus tetragonolobus